Protein AF-A0A844EIZ8-F1 (afdb_monomer_lite)

Sequence (102 aa):
PMHEPVDTHISITIHAETETRALDIMDNLQANLRDPEIHYQVKQRGIIIVAILDPQDRSVIGINNSEQQYGFDLQIRLERNFESDQPTIESIESNNEKITRN

Secondary structure (DSSP, 8-state):
---PPEEEEEEEEEEESSHHHHHHHHHHHHHHHT-HHHHHHHHTTTEEEEEEPPPEE---BTB--SSEEEEEEEEEEE-------S--------TT------

Organism: NCBI:txid152331

Radius of gyration: 22.06 Å; chains: 1; bounding box: 68×19×50 Å

Foldseek 3Di:
DPDDKDKDKDKDKAKDLDPVVRVVVAVVVVVCVPDVVSQVVVVVVQKHFPDKADKDFPDDPDDPRSITMIITMTIIIGGPDDVPPPDDCPDDPDPPDDDDDD

InterPro domains:
  IPR057087 Phage neck terminator protein gp12-like [PF23961] (3-97)

pLDDT: mean 77.75, std 18.93, range [40.75, 95.75]

Structure (mmCIF, N/CA/C/O backbone):
data_AF-A0A844EIZ8-F1
#
_entry.id   AF-A0A844EIZ8-F1
#
loop_
_atom_site.group_PDB
_atom_site.id
_atom_site.type_symbol
_atom_site.label_atom_id
_atom_site.label_alt_id
_atom_site.label_comp_id
_atom_site.label_asym_id
_atom_site.label_entity_id
_atom_site.label_seq_id
_atom_site.pdbx_PDB_ins_code
_atom_site.Cartn_x
_atom_site.Cartn_y
_atom_site.Cartn_z
_atom_site.occupancy
_atom_site.B_iso_or_equiv
_atom_site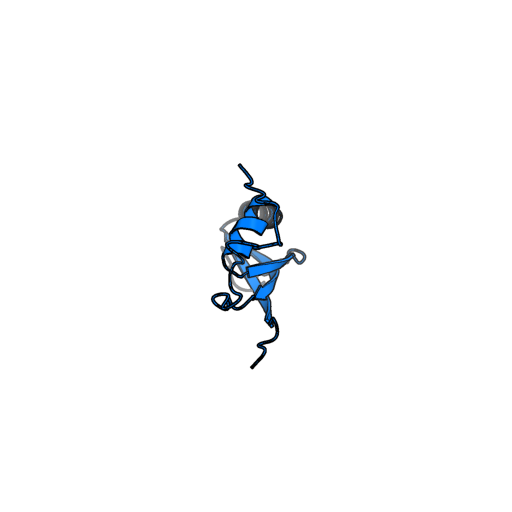.auth_seq_id
_atom_site.auth_comp_id
_atom_site.auth_asym_id
_atom_site.auth_atom_id
_atom_site.pdbx_PDB_model_num
ATOM 1 N N . PRO A 1 1 ? 8.120 -13.834 -29.401 1.00 49.41 1 PRO A N 1
ATOM 2 C CA . PRO A 1 1 ? 6.906 -13.050 -29.065 1.00 49.41 1 PRO A CA 1
ATOM 3 C C . PRO A 1 1 ? 7.262 -11.952 -28.059 1.00 49.41 1 PRO A C 1
ATOM 5 O O . PRO A 1 1 ? 7.759 -12.260 -26.982 1.00 49.41 1 PRO A O 1
ATOM 8 N N . MET A 1 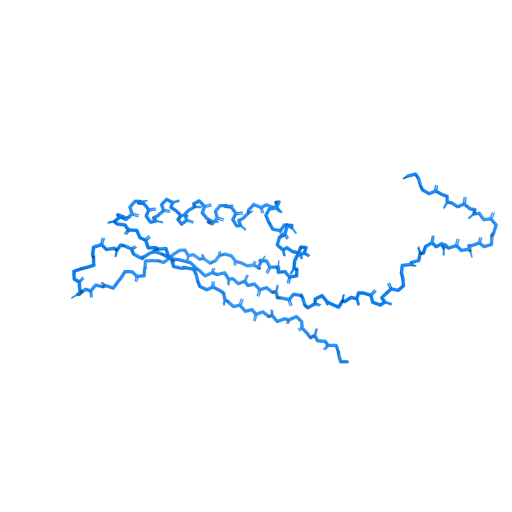2 ? 7.084 -10.687 -28.440 1.00 48.66 2 MET A N 1
ATOM 9 C CA . MET A 1 2 ? 7.288 -9.544 -27.547 1.00 48.66 2 MET A CA 1
ATOM 10 C C . MET A 1 2 ? 6.128 -9.556 -26.545 1.00 48.66 2 MET A C 1
ATOM 12 O O . MET A 1 2 ? 4.985 -9.338 -26.935 1.00 48.66 2 MET A O 1
ATOM 16 N N . HIS A 1 3 ? 6.380 -9.954 -25.297 1.00 58.94 3 HIS A N 1
ATOM 17 C CA . HIS A 1 3 ? 5.330 -9.965 -24.281 1.00 58.94 3 HIS A CA 1
ATOM 18 C C . HIS A 1 3 ? 5.190 -8.552 -23.727 1.00 58.94 3 HIS A C 1
ATOM 20 O O . HIS A 1 3 ? 6.126 -8.028 -23.129 1.00 58.94 3 HIS A O 1
ATOM 26 N N . GLU A 1 4 ? 4.038 -7.937 -23.976 1.00 65.19 4 GLU A N 1
ATOM 27 C CA . GLU A 1 4 ? 3.715 -6.614 -23.455 1.00 65.19 4 GLU A CA 1
ATOM 28 C C . GLU A 1 4 ? 3.693 -6.632 -21.917 1.00 65.19 4 GLU A C 1
ATOM 30 O O . GLU A 1 4 ? 3.289 -7.640 -21.319 1.00 65.19 4 GLU A O 1
ATOM 35 N N . PRO A 1 5 ? 4.138 -5.543 -21.265 1.00 73.94 5 PRO A N 1
ATOM 36 C CA . PRO A 1 5 ? 3.975 -5.396 -19.828 1.00 73.94 5 PRO A CA 1
ATOM 37 C C . PRO A 1 5 ? 2.493 -5.510 -19.463 1.00 73.94 5 PRO A C 1
ATOM 39 O O . PRO A 1 5 ? 1.629 -4.965 -20.149 1.00 73.94 5 PRO A O 1
ATOM 42 N N . VAL A 1 6 ? 2.205 -6.224 -18.376 1.00 85.25 6 VAL A N 1
ATOM 43 C CA . VAL A 1 6 ? 0.832 -6.412 -17.896 1.00 85.25 6 VAL A CA 1
ATOM 44 C C . VAL A 1 6 ? 0.602 -5.487 -16.713 1.00 85.25 6 VAL A C 1
ATOM 46 O O . VAL A 1 6 ? 1.281 -5.614 -15.690 1.00 85.25 6 VAL A O 1
ATOM 49 N N . ASP A 1 7 ? -0.370 -4.591 -16.855 1.00 89.19 7 ASP A N 1
ATOM 50 C CA . ASP A 1 7 ? -0.875 -3.766 -15.761 1.00 89.19 7 ASP A CA 1
ATOM 51 C C . ASP A 1 7 ? -1.973 -4.539 -15.016 1.00 89.19 7 ASP A C 1
ATOM 53 O O . ASP A 1 7 ? -2.872 -5.122 -15.625 1.00 89.19 7 ASP A O 1
ATOM 57 N N . THR A 1 8 ? -1.895 -4.575 -13.688 1.00 90.38 8 THR A N 1
ATOM 58 C CA . THR A 1 8 ? -2.877 -5.256 -12.837 1.00 90.38 8 THR A CA 1
ATOM 59 C C . THR A 1 8 ? -3.055 -4.534 -11.504 1.00 90.38 8 THR A C 1
ATOM 61 O O . THR A 1 8 ? -2.289 -3.631 -11.165 1.00 90.38 8 THR A O 1
ATOM 64 N N . HIS A 1 9 ? -4.082 -4.931 -10.754 1.00 91.81 9 HIS A N 1
ATOM 65 C CA . HIS A 1 9 ? -4.393 -4.381 -9.442 1.00 91.81 9 HIS A CA 1
ATOM 66 C C . HIS A 1 9 ? -4.223 -5.437 -8.351 1.00 91.81 9 HIS A C 1
ATOM 68 O O . HIS A 1 9 ? -4.637 -6.585 -8.514 1.00 91.81 9 HIS A O 1
ATOM 74 N N . ILE A 1 10 ? -3.625 -5.033 -7.232 1.00 92.12 10 ILE A N 1
ATOM 75 C CA . ILE A 1 10 ? -3.564 -5.819 -6.001 1.00 92.12 10 ILE A CA 1
ATOM 76 C C . ILE A 1 10 ? -4.360 -5.071 -4.941 1.00 92.12 10 ILE A C 1
ATOM 78 O O . ILE A 1 10 ? -4.023 -3.942 -4.597 1.00 92.12 10 ILE A O 1
ATOM 82 N N . SER A 1 11 ? -5.382 -5.720 -4.396 1.00 94.06 11 SER A N 1
ATOM 83 C CA . SER A 1 11 ? -6.146 -5.187 -3.272 1.00 94.06 11 SER A CA 1
ATOM 84 C C . SER A 1 11 ? -5.562 -5.678 -1.957 1.00 94.06 11 SER A C 1
ATOM 86 O O . SER A 1 11 ? -5.449 -6.884 -1.736 1.00 94.06 11 SER A O 1
ATOM 88 N N . ILE A 1 12 ? -5.218 -4.745 -1.072 1.00 93.94 12 ILE A N 1
ATOM 89 C CA . ILE A 1 12 ? -4.721 -5.044 0.271 1.00 93.94 12 ILE A CA 1
ATOM 90 C C . ILE A 1 12 ? -5.812 -4.681 1.272 1.00 93.94 12 ILE A C 1
ATOM 92 O O . ILE A 1 12 ? -6.291 -3.550 1.282 1.00 93.94 12 ILE A O 1
ATOM 96 N N . THR A 1 13 ? -6.193 -5.640 2.116 1.00 93.44 13 THR A N 1
ATOM 97 C CA . THR A 1 13 ? -7.126 -5.432 3.230 1.00 93.44 13 THR A CA 1
ATOM 98 C C . THR A 1 13 ? -6.418 -5.758 4.537 1.00 93.44 13 THR A C 1
ATOM 100 O O . THR A 1 13 ? -5.743 -6.779 4.665 1.00 93.44 13 THR A O 1
ATOM 103 N N . ILE A 1 14 ? -6.563 -4.862 5.499 1.00 92.94 14 ILE A N 1
ATOM 104 C CA . ILE A 1 14 ? -5.997 -4.905 6.837 1.00 92.94 14 ILE A CA 1
ATOM 105 C C . ILE A 1 14 ? -7.128 -5.200 7.800 1.00 92.94 14 ILE A C 1
ATOM 107 O O . ILE A 1 14 ? -8.171 -4.556 7.767 1.00 92.94 14 ILE A O 1
ATOM 111 N N . HIS A 1 15 ? -6.866 -6.166 8.665 1.00 92.12 15 HIS A N 1
ATOM 112 C CA . HIS A 1 15 ? -7.779 -6.690 9.658 1.00 92.12 15 HIS A CA 1
ATOM 113 C C . HIS A 1 15 ? -7.215 -6.365 11.044 1.00 92.12 15 HIS A C 1
ATOM 115 O O . HIS A 1 15 ? -6.070 -6.725 11.336 1.00 92.12 15 HIS A O 1
ATOM 121 N N . ALA A 1 16 ? -7.966 -5.642 11.878 1.00 90.38 16 ALA A N 1
ATOM 122 C CA . ALA A 1 16 ? -7.542 -5.325 13.243 1.00 90.38 16 ALA A CA 1
ATOM 123 C C . ALA A 1 16 ? -8.722 -5.173 14.208 1.00 90.38 16 ALA A C 1
ATOM 125 O O . ALA A 1 16 ? -9.819 -4.808 13.812 1.00 90.38 16 ALA A O 1
ATOM 126 N N . GLU A 1 17 ? -8.487 -5.381 15.503 1.00 88.94 17 GLU A N 1
ATOM 127 C CA . GLU A 1 17 ? -9.530 -5.273 16.538 1.00 88.94 17 GLU A CA 1
ATOM 128 C C . GLU A 1 17 ? -10.063 -3.842 16.724 1.00 88.94 17 GLU A C 1
ATOM 130 O O . GLU A 1 17 ? -11.192 -3.644 17.169 1.00 88.94 17 GLU A O 1
ATOM 135 N N . THR A 1 18 ? -9.257 -2.827 16.395 1.00 89.12 18 THR A N 1
ATOM 136 C CA . THR A 1 18 ? -9.623 -1.414 16.552 1.00 89.12 18 THR A CA 1
ATOM 137 C C . THR A 1 18 ? -9.355 -0.621 15.282 1.00 89.12 18 THR A C 1
ATOM 139 O O . THR A 1 18 ? -8.439 -0.926 14.516 1.00 89.12 18 THR A O 1
ATOM 142 N N . GLU A 1 19 ? -10.145 0.434 15.083 1.00 89.75 19 GLU A N 1
ATOM 143 C CA . GLU A 1 19 ? -10.073 1.290 13.895 1.00 89.75 19 GLU A CA 1
ATOM 144 C C . GLU A 1 19 ? -8.717 1.985 13.837 1.00 89.75 19 GLU A C 1
ATOM 146 O O . GLU A 1 19 ? -8.011 1.892 12.839 1.00 89.75 19 GLU A O 1
ATOM 151 N N . THR A 1 20 ? -8.299 2.585 14.954 1.00 92.50 20 THR A N 1
ATOM 152 C CA . THR A 1 20 ? -6.991 3.235 15.072 1.00 92.50 20 THR A CA 1
ATOM 153 C C . THR A 1 20 ? -5.861 2.286 14.691 1.00 92.50 20 THR A C 1
ATOM 155 O O . THR A 1 20 ? -4.967 2.670 13.947 1.00 92.50 20 THR A O 1
AT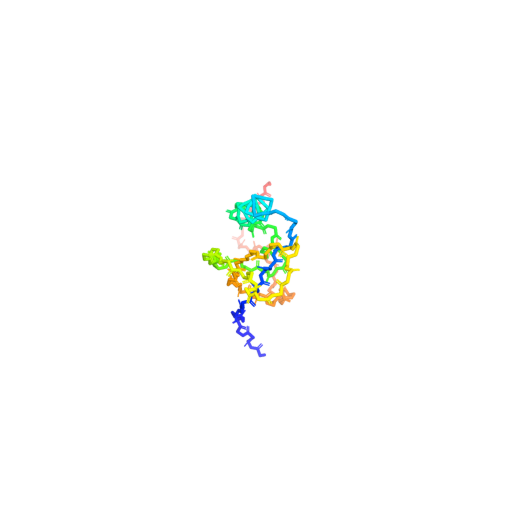OM 158 N N . ARG A 1 21 ? -5.918 1.018 15.124 1.00 93.81 21 ARG A N 1
ATOM 159 C CA . ARG A 1 21 ? -4.877 0.048 14.779 1.00 93.81 21 ARG A CA 1
ATOM 160 C C . ARG A 1 21 ? -4.881 -0.301 13.292 1.00 93.81 21 ARG A C 1
ATOM 162 O O . ARG A 1 21 ? -3.803 -0.448 12.717 1.00 93.81 21 ARG A O 1
ATOM 169 N N . ALA A 1 22 ? -6.056 -0.455 12.686 1.00 92.19 22 ALA A N 1
ATOM 170 C CA . ALA A 1 22 ? -6.173 -0.720 11.257 1.00 92.19 22 ALA A CA 1
ATOM 171 C C . ALA A 1 22 ? -5.619 0.449 10.426 1.00 92.19 22 ALA A C 1
ATOM 173 O O . ALA A 1 22 ? -4.807 0.222 9.528 1.00 92.19 22 ALA A O 1
ATOM 174 N N . LEU A 1 23 ? -5.992 1.683 10.781 1.00 93.19 23 LEU A N 1
ATOM 175 C CA . LEU A 1 23 ? -5.509 2.908 10.143 1.00 93.19 23 LEU A CA 1
ATOM 176 C C . LEU A 1 23 ? -3.992 3.066 10.297 1.00 93.19 23 LEU A C 1
ATOM 178 O O . LEU A 1 23 ? -3.302 3.262 9.303 1.00 93.19 23 LEU A O 1
ATOM 182 N N . ASP A 1 24 ? -3.448 2.860 11.500 1.00 95.69 24 ASP A N 1
ATOM 183 C CA . ASP A 1 24 ? -2.002 2.938 11.738 1.00 95.69 24 ASP A CA 1
ATOM 184 C C . ASP A 1 24 ? -1.225 1.945 10.861 1.00 95.69 24 ASP A C 1
ATOM 186 O O . ASP A 1 24 ? -0.182 2.278 10.295 1.00 95.69 24 ASP A O 1
ATOM 190 N N . ILE A 1 25 ? -1.692 0.696 10.748 1.00 95.31 25 ILE A N 1
ATOM 191 C CA . ILE A 1 25 ? -1.043 -0.314 9.895 1.00 95.31 25 ILE A CA 1
ATOM 192 C C . ILE A 1 25 ? -1.124 0.111 8.427 1.00 95.31 25 ILE A C 1
ATOM 194 O O . ILE A 1 25 ? -0.145 -0.029 7.692 1.00 95.31 25 ILE A O 1
ATOM 198 N N . MET A 1 26 ? -2.276 0.631 8.009 1.00 95.25 26 MET A N 1
ATOM 199 C CA . MET A 1 26 ? -2.530 1.059 6.640 1.00 95.25 26 MET A CA 1
ATOM 200 C C . MET A 1 26 ? -1.627 2.214 6.230 1.00 95.25 26 MET A C 1
ATOM 202 O O . MET A 1 26 ? -0.966 2.124 5.196 1.00 95.25 26 MET A O 1
ATOM 206 N N . ASP A 1 27 ? -1.547 3.249 7.059 1.00 94.56 27 ASP A N 1
ATOM 207 C CA . ASP A 1 27 ? -0.733 4.432 6.801 1.00 94.56 27 ASP A CA 1
ATOM 208 C C . ASP A 1 27 ? 0.752 4.072 6.756 1.00 94.56 27 ASP A C 1
ATOM 210 O O . ASP A 1 27 ? 1.463 4.458 5.826 1.00 94.56 27 ASP A O 1
ATOM 214 N N . ASN A 1 28 ? 1.216 3.244 7.697 1.00 95.75 28 ASN A N 1
ATOM 215 C CA . ASN A 1 28 ? 2.596 2.765 7.699 1.00 95.75 28 ASN A CA 1
ATOM 216 C C . ASN A 1 28 ? 2.913 1.910 6.465 1.00 95.75 28 ASN A C 1
ATOM 218 O O . ASN A 1 28 ? 3.998 2.024 5.892 1.00 95.75 28 ASN A O 1
ATOM 222 N N . LEU A 1 29 ? 1.991 1.047 6.033 1.00 94.81 29 LEU A N 1
ATOM 223 C CA . LEU A 1 29 ? 2.201 0.229 4.843 1.00 94.81 29 LEU A CA 1
ATOM 224 C C . LEU A 1 29 ? 2.230 1.090 3.577 1.00 94.81 29 LEU A C 1
ATOM 226 O O . LEU A 1 29 ? 3.120 0.908 2.751 1.00 94.81 29 LEU A O 1
ATOM 230 N N . GLN A 1 30 ? 1.318 2.053 3.439 1.00 94.44 30 GLN A N 1
ATOM 231 C CA . GLN A 1 30 ? 1.337 2.990 2.316 1.00 94.44 30 GLN A CA 1
ATOM 232 C C . GLN A 1 30 ? 2.607 3.843 2.303 1.00 94.44 30 GLN A C 1
ATOM 234 O O . GLN A 1 30 ? 3.181 4.041 1.237 1.00 94.44 30 GLN A O 1
ATOM 239 N N . ALA A 1 31 ? 3.080 4.309 3.461 1.00 94.38 31 ALA A N 1
ATOM 240 C CA . ALA A 1 31 ? 4.330 5.055 3.563 1.00 94.38 31 ALA A CA 1
ATOM 241 C C . ALA A 1 31 ? 5.531 4.213 3.107 1.00 94.38 31 ALA A C 1
ATOM 243 O O . ALA A 1 31 ? 6.303 4.664 2.265 1.00 94.38 31 ALA A O 1
ATOM 244 N N . ASN A 1 32 ? 5.638 2.965 3.579 1.00 93.88 32 ASN A N 1
ATOM 245 C CA . ASN A 1 32 ? 6.689 2.039 3.143 1.00 93.88 32 ASN A CA 1
ATOM 246 C C . ASN A 1 32 ? 6.605 1.745 1.643 1.00 93.88 32 ASN A C 1
ATOM 248 O O . ASN A 1 32 ? 7.620 1.695 0.959 1.00 93.88 32 ASN A O 1
ATOM 252 N N . LEU A 1 33 ? 5.396 1.567 1.113 1.00 92.50 33 LEU A N 1
ATOM 253 C CA . LEU A 1 33 ? 5.199 1.316 -0.309 1.00 92.50 33 LEU A CA 1
ATOM 254 C C . LEU A 1 33 ? 5.469 2.545 -1.170 1.00 92.50 33 LEU A C 1
ATOM 256 O O . LEU A 1 33 ? 5.666 2.351 -2.355 1.00 92.50 33 LEU A O 1
ATOM 260 N N . ARG A 1 34 ? 5.490 3.763 -0.610 1.00 92.19 34 ARG A N 1
ATOM 261 C CA . ARG A 1 34 ? 5.909 5.006 -1.286 1.00 92.19 34 ARG A CA 1
ATOM 262 C C . ARG A 1 34 ? 7.408 5.277 -1.153 1.00 92.19 34 ARG A C 1
ATOM 264 O O . ARG A 1 34 ? 7.901 6.222 -1.769 1.00 92.19 34 ARG A O 1
ATOM 271 N N . ASP A 1 35 ? 8.123 4.493 -0.348 1.00 94.94 35 ASP A N 1
ATOM 272 C CA . ASP A 1 35 ? 9.551 4.677 -0.131 1.00 94.94 35 ASP A CA 1
ATOM 273 C C . ASP A 1 35 ? 10.335 4.338 -1.421 1.00 94.94 35 ASP A C 1
ATOM 275 O O . ASP A 1 35 ? 10.160 3.247 -1.981 1.00 94.94 35 ASP A O 1
ATOM 279 N N . PRO A 1 36 ? 11.203 5.243 -1.917 1.00 92.12 36 PRO A N 1
ATOM 280 C CA . PRO A 1 36 ? 11.984 5.014 -3.132 1.00 92.12 36 PRO A CA 1
ATOM 281 C C . PRO A 1 36 ? 12.877 3.767 -3.093 1.00 92.12 36 PRO A C 1
ATOM 283 O O . PRO A 1 36 ? 13.051 3.112 -4.122 1.00 92.12 36 PRO A O 1
ATOM 286 N N . GLU A 1 37 ? 13.434 3.427 -1.931 1.00 94.06 37 GLU A N 1
ATOM 287 C CA . GLU A 1 37 ? 14.283 2.248 -1.755 1.00 94.06 37 GLU A CA 1
ATOM 288 C C . GLU A 1 37 ? 13.447 0.969 -1.864 1.00 94.06 37 GLU A C 1
ATOM 290 O O . GLU A 1 37 ? 13.819 0.032 -2.572 1.00 94.06 37 GLU A O 1
ATOM 295 N N . ILE A 1 38 ? 12.259 0.953 -1.253 1.00 91.38 38 ILE A N 1
ATOM 296 C CA . ILE A 1 38 ? 11.318 -0.166 -1.393 1.00 91.38 38 ILE A CA 1
ATOM 297 C C . ILE A 1 38 ? 10.870 -0.309 -2.848 1.00 91.38 38 ILE A C 1
ATOM 299 O O . ILE A 1 38 ? 10.909 -1.420 -3.380 1.00 91.38 38 ILE A O 1
ATOM 303 N N . HIS A 1 39 ? 10.524 0.798 -3.518 1.00 90.31 39 HIS A N 1
ATOM 304 C CA . HIS A 1 39 ? 10.208 0.831 -4.952 1.00 90.31 39 HIS A CA 1
ATOM 305 C C . HIS A 1 39 ? 11.323 0.210 -5.803 1.00 90.31 39 HIS A C 1
ATOM 307 O O . HIS A 1 39 ? 11.053 -0.562 -6.728 1.00 90.31 39 HIS A O 1
ATOM 313 N N . TYR A 1 40 ? 12.580 0.533 -5.498 1.00 88.06 40 TYR A N 1
ATOM 314 C CA . TYR A 1 40 ? 13.729 -0.020 -6.201 1.00 88.06 40 TYR A CA 1
ATOM 315 C C . TYR A 1 40 ? 13.857 -1.533 -5.978 1.00 88.06 40 TYR A C 1
ATOM 317 O O . TYR A 1 40 ? 13.982 -2.287 -6.946 1.00 88.06 40 TYR A O 1
ATOM 325 N N . GLN A 1 41 ? 13.735 -2.000 -4.733 1.00 90.81 41 GLN A N 1
ATOM 326 C CA . GLN A 1 41 ? 13.829 -3.424 -4.395 1.00 90.81 41 GLN A CA 1
ATOM 327 C C . GLN A 1 41 ? 12.726 -4.271 -5.045 1.00 90.81 41 GLN A C 1
ATOM 329 O O . GLN A 1 41 ? 12.998 -5.376 -5.521 1.00 90.81 41 GLN A O 1
ATOM 334 N N . VAL A 1 42 ? 11.483 -3.779 -5.102 1.00 89.00 42 VAL A N 1
ATOM 335 C CA . VAL A 1 42 ? 10.396 -4.503 -5.789 1.00 89.00 42 VAL A CA 1
ATOM 336 C C . VAL A 1 42 ? 10.570 -4.484 -7.305 1.00 89.00 42 VAL A C 1
ATOM 338 O O . VAL A 1 42 ? 10.338 -5.508 -7.955 1.00 89.00 42 VAL A O 1
ATOM 341 N N . LYS A 1 43 ? 11.088 -3.384 -7.867 1.00 88.12 43 LYS A N 1
ATOM 342 C CA . LYS A 1 43 ? 11.406 -3.295 -9.296 1.00 88.12 43 LYS A CA 1
ATOM 343 C C . LYS A 1 43 ? 12.473 -4.303 -9.705 1.00 88.12 43 LYS A C 1
ATOM 345 O O . LYS A 1 43 ? 12.322 -4.948 -10.736 1.00 88.12 43 LYS A O 1
ATOM 350 N N . GLN A 1 44 ? 13.506 -4.511 -8.888 1.00 87.06 44 GLN A N 1
ATOM 351 C CA . GLN A 1 44 ? 14.517 -5.550 -9.138 1.00 87.06 44 GLN A CA 1
ATOM 352 C C . GLN A 1 44 ? 13.924 -6.967 -9.216 1.00 87.06 44 GLN A C 1
ATOM 354 O O . GLN A 1 44 ? 14.532 -7.865 -9.794 1.00 87.06 44 GLN A O 1
ATOM 359 N N . ARG A 1 45 ? 12.727 -7.175 -8.657 1.00 86.88 45 ARG A N 1
ATOM 360 C CA . ARG A 1 45 ? 11.974 -8.434 -8.728 1.00 86.88 45 ARG A CA 1
ATOM 361 C C . ARG A 1 45 ? 10.943 -8.459 -9.865 1.00 86.88 45 ARG A C 1
ATOM 363 O O . ARG A 1 45 ? 10.127 -9.374 -9.908 1.00 86.88 45 ARG A O 1
ATOM 370 N N . GLY A 1 46 ? 10.966 -7.476 -10.767 1.00 86.25 46 GLY A N 1
ATOM 371 C CA . GLY A 1 46 ? 10.057 -7.369 -11.912 1.00 86.25 46 GLY A CA 1
ATOM 372 C C . GLY A 1 46 ? 8.688 -6.765 -11.584 1.00 86.25 46 GLY A C 1
ATOM 373 O O . GLY A 1 46 ? 7.757 -6.896 -12.376 1.00 86.25 46 GLY A O 1
ATOM 374 N N . ILE A 1 47 ? 8.527 -6.117 -10.423 1.00 88.69 47 ILE A N 1
ATOM 375 C CA . ILE A 1 47 ? 7.264 -5.488 -10.013 1.00 88.69 47 ILE A CA 1
ATOM 376 C C . ILE A 1 47 ? 7.458 -3.978 -9.942 1.00 88.69 47 ILE A C 1
ATOM 378 O O . ILE A 1 47 ? 8.185 -3.473 -9.092 1.00 88.69 47 ILE A O 1
ATOM 382 N N . ILE A 1 48 ? 6.763 -3.241 -10.799 1.00 90.38 48 ILE A N 1
ATOM 383 C CA . ILE A 1 48 ? 6.720 -1.782 -10.738 1.00 90.38 48 ILE A CA 1
ATOM 384 C C . ILE A 1 48 ? 5.430 -1.361 -10.044 1.00 90.38 48 ILE A C 1
ATOM 386 O O . ILE A 1 48 ? 4.340 -1.654 -10.531 1.00 90.38 48 ILE A O 1
ATOM 390 N N . ILE A 1 49 ? 5.547 -0.630 -8.937 1.00 91.56 49 ILE A N 1
ATOM 391 C CA . ILE A 1 49 ? 4.413 0.062 -8.318 1.00 91.56 49 ILE A CA 1
ATOM 392 C C . ILE A 1 49 ? 4.119 1.310 -9.155 1.00 91.56 49 ILE A C 1
ATOM 394 O O . ILE A 1 49 ? 4.940 2.224 -9.227 1.00 91.56 49 ILE A O 1
ATOM 398 N N . VAL A 1 50 ? 2.964 1.322 -9.819 1.00 92.69 50 VAL A N 1
ATOM 399 C CA . VAL A 1 50 ? 2.513 2.428 -10.677 1.00 92.69 50 VAL A CA 1
ATOM 400 C C . VAL A 1 50 ? 1.771 3.464 -9.845 1.00 92.69 50 VAL A C 1
ATOM 402 O O . VAL A 1 50 ? 2.046 4.657 -9.949 1.00 92.69 50 VAL A O 1
ATOM 405 N N . ALA A 1 51 ? 0.845 3.003 -9.006 1.00 92.31 51 ALA A N 1
ATOM 406 C CA . ALA A 1 51 ? 0.062 3.865 -8.138 1.00 92.31 51 ALA A CA 1
ATOM 407 C C . ALA A 1 51 ? -0.334 3.140 -6.853 1.00 92.31 51 ALA A C 1
ATOM 409 O O . ALA A 1 51 ? -0.561 1.930 -6.837 1.00 92.31 51 ALA A O 1
ATOM 410 N N . ILE A 1 52 ? -0.451 3.923 -5.788 1.00 92.69 52 ILE A N 1
ATOM 411 C CA . ILE A 1 52 ? -1.054 3.526 -4.519 1.00 92.69 52 ILE A CA 1
ATOM 412 C C . ILE A 1 52 ? -2.328 4.353 -4.415 1.00 92.69 52 ILE A C 1
ATOM 414 O O . ILE A 1 52 ? -2.242 5.582 -4.321 1.00 92.69 52 ILE A O 1
ATOM 418 N N . LEU A 1 53 ? -3.470 3.681 -4.542 1.00 92.81 53 LEU A N 1
ATOM 419 C CA . LEU A 1 53 ? -4.790 4.300 -4.563 1.00 92.81 53 LEU A CA 1
ATOM 420 C C . LEU A 1 53 ? -5.247 4.653 -3.150 1.00 92.81 53 LEU A C 1
ATOM 422 O O . LEU A 1 53 ? -4.692 4.171 -2.161 1.00 92.81 53 LEU A O 1
ATOM 426 N N . ASP A 1 54 ? -6.253 5.518 -3.079 1.00 89.69 54 ASP A N 1
ATOM 427 C CA . ASP A 1 54 ? -6.722 6.054 -1.812 1.00 89.69 54 ASP A CA 1
ATOM 428 C C . ASP A 1 54 ? -7.261 4.948 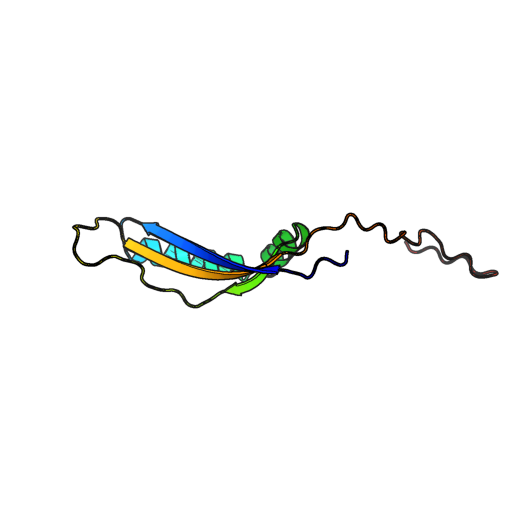-0.892 1.00 89.69 54 ASP A C 1
ATOM 430 O O . ASP A 1 54 ? -7.911 4.002 -1.357 1.00 89.69 54 ASP A O 1
ATOM 434 N N . PRO A 1 55 ? -7.006 5.060 0.421 1.00 89.94 55 PRO A N 1
ATOM 435 C CA . PRO A 1 55 ? -7.553 4.134 1.389 1.00 89.94 55 PRO A CA 1
ATOM 436 C C . PRO A 1 55 ? -9.081 4.170 1.442 1.00 89.94 55 PRO A C 1
ATOM 438 O O . PRO A 1 55 ? -9.722 5.202 1.246 1.00 89.94 55 PRO A O 1
ATOM 441 N N . GLN A 1 56 ? -9.660 3.014 1.742 1.00 88.12 56 GLN A N 1
ATOM 442 C CA . GLN A 1 56 ? -11.091 2.778 1.827 1.00 88.12 56 GLN A CA 1
ATOM 443 C C . GLN A 1 56 ? -11.417 1.998 3.097 1.00 88.12 56 GLN A C 1
ATOM 445 O O . GLN A 1 56 ? -10.733 1.030 3.444 1.00 88.12 56 GLN A O 1
ATOM 450 N N . ASP A 1 57 ? -12.500 2.399 3.757 1.00 86.19 57 ASP A N 1
ATOM 451 C CA . ASP A 1 57 ? -13.166 1.553 4.739 1.00 86.19 57 ASP A CA 1
ATOM 452 C C . ASP A 1 57 ? -13.821 0.376 4.002 1.00 86.19 57 ASP A C 1
ATOM 454 O O . ASP A 1 57 ? -14.562 0.552 3.031 1.00 86.19 57 ASP A O 1
ATOM 458 N N . ARG A 1 58 ? -13.487 -0.836 4.436 1.00 83.31 58 ARG A N 1
ATOM 459 C CA . ARG A 1 58 ? -13.974 -2.109 3.889 1.00 83.31 58 ARG A CA 1
ATOM 460 C C . ARG A 1 58 ? -14.791 -2.883 4.920 1.00 83.31 58 ARG A C 1
ATOM 462 O O . ARG A 1 58 ? -15.132 -4.044 4.695 1.00 83.31 58 ARG A O 1
ATOM 469 N N . SER A 1 59 ? -15.115 -2.252 6.042 1.00 78.50 59 SER A N 1
ATOM 470 C CA . SER A 1 59 ? -15.876 -2.853 7.123 1.00 78.50 59 SER A CA 1
ATOM 471 C C . SER A 1 59 ? -17.308 -3.133 6.670 1.00 78.50 59 SER A C 1
ATOM 473 O O . SER A 1 59 ? -18.011 -2.275 6.137 1.00 78.50 59 SER A O 1
ATOM 475 N N . VAL A 1 60 ? -17.771 -4.364 6.890 1.00 71.75 60 VAL A N 1
ATOM 476 C CA . VAL A 1 60 ? -19.149 -4.753 6.565 1.00 71.75 60 VAL A CA 1
ATOM 477 C C . VAL A 1 60 ? -20.063 -4.385 7.733 1.00 71.75 60 VAL A C 1
ATOM 479 O O . VAL A 1 60 ? -19.947 -4.942 8.823 1.00 71.75 60 VAL A O 1
ATOM 482 N N . ILE A 1 61 ? -21.001 -3.465 7.510 1.00 59.88 61 ILE A N 1
ATOM 483 C CA . ILE A 1 61 ? -22.009 -3.082 8.508 1.00 59.88 61 ILE A CA 1
ATOM 484 C C . ILE A 1 61 ? -23.104 -4.159 8.544 1.00 59.88 61 ILE A C 1
ATOM 486 O O . ILE A 1 61 ? -23.775 -4.388 7.540 1.00 59.88 61 ILE A O 1
ATOM 490 N N . GLY A 1 62 ? -23.324 -4.802 9.696 1.00 54.16 62 GLY A N 1
ATOM 491 C CA . GLY A 1 62 ? -24.516 -5.642 9.923 1.00 54.16 62 GLY A CA 1
ATOM 492 C C . GLY A 1 62 ? -24.281 -6.995 10.593 1.00 54.16 62 GLY A C 1
ATOM 493 O O . GLY A 1 62 ? -25.238 -7.658 10.982 1.00 54.16 62 GLY A O 1
ATOM 494 N N . ILE A 1 63 ? -23.028 -7.392 10.780 1.00 56.47 63 ILE A N 1
ATOM 495 C CA . ILE A 1 63 ? -22.639 -8.533 11.613 1.00 56.47 63 ILE A CA 1
ATOM 496 C C . ILE A 1 63 ? -21.817 -7.930 12.753 1.00 56.47 63 ILE A C 1
ATOM 498 O O . ILE A 1 63 ? -21.162 -6.914 12.531 1.00 56.47 63 ILE A O 1
ATOM 502 N N . ASN A 1 64 ? -21.895 -8.468 13.974 1.00 53.12 64 ASN A N 1
ATOM 503 C CA . ASN A 1 64 ? -21.041 -8.054 15.095 1.00 53.12 64 ASN A CA 1
ATOM 504 C C . ASN A 1 64 ? -19.564 -8.262 14.716 1.00 53.12 64 ASN A C 1
ATOM 506 O O . ASN A 1 64 ? -18.963 -9.277 15.058 1.00 53.12 64 ASN A O 1
ATOM 510 N N . ASN A 1 65 ? -19.000 -7.325 13.963 1.00 56.84 65 ASN A N 1
ATOM 511 C CA . ASN A 1 65 ? -17.638 -7.376 13.486 1.00 56.84 65 ASN A CA 1
ATOM 512 C C . ASN A 1 65 ? -16.783 -6.807 14.608 1.00 56.84 65 ASN A C 1
ATOM 514 O O . ASN A 1 65 ? -16.651 -5.598 14.772 1.00 56.84 65 ASN A O 1
ATOM 518 N N . SER A 1 66 ? -16.218 -7.712 15.405 1.00 65.69 66 SER A N 1
ATOM 519 C CA . SER A 1 66 ? -15.151 -7.404 16.360 1.00 65.69 66 SER A CA 1
ATOM 520 C C . SER A 1 66 ? -13.858 -6.952 15.673 1.00 65.69 66 SER A C 1
ATOM 522 O O . SER A 1 66 ? -12.875 -6.677 16.348 1.00 65.69 66 SER A O 1
ATOM 524 N N . GLU A 1 67 ? -13.839 -6.927 14.341 1.00 76.06 67 GLU A N 1
ATOM 525 C CA . GLU A 1 67 ? -12.676 -6.643 13.522 1.00 76.06 67 GLU A CA 1
ATOM 526 C C . GLU A 1 67 ? -13.011 -5.551 12.503 1.00 76.06 67 GLU A C 1
ATOM 528 O O . GLU A 1 67 ? -13.976 -5.647 11.743 1.00 76.06 67 GLU A O 1
ATOM 533 N N . GLN A 1 68 ? -12.198 -4.505 12.525 1.00 86.31 68 GLN A N 1
ATOM 534 C CA . GLN A 1 68 ? -12.199 -3.385 11.603 1.00 86.31 68 GLN A CA 1
ATOM 535 C C . GLN A 1 68 ? -11.419 -3.760 10.347 1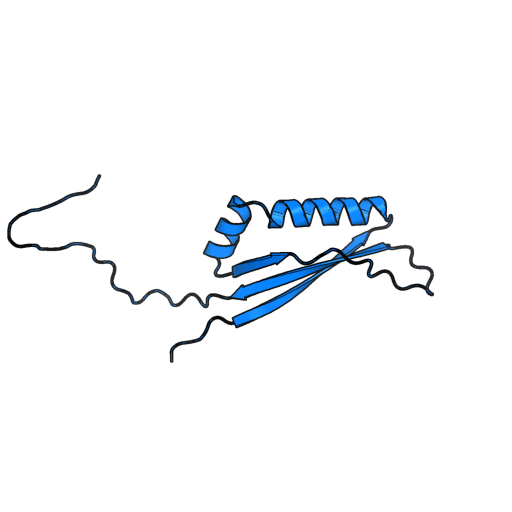.00 86.31 68 GLN A C 1
ATOM 537 O O . GLN A 1 68 ? -10.333 -4.345 10.438 1.00 86.31 68 GLN A O 1
ATOM 542 N N . GLN A 1 69 ? -11.970 -3.414 9.184 1.00 90.19 69 GLN A N 1
ATOM 543 C CA . GLN A 1 69 ? -11.378 -3.739 7.892 1.00 90.19 69 GLN A CA 1
ATOM 544 C C . GLN A 1 69 ? -11.126 -2.462 7.102 1.00 90.19 69 GLN A C 1
ATOM 546 O O . GLN A 1 69 ? -12.057 -1.810 6.646 1.00 90.19 69 GLN A O 1
ATOM 551 N N . TYR A 1 70 ? -9.857 -2.130 6.902 1.00 92.06 70 TYR A N 1
ATOM 552 C CA . TYR A 1 70 ? -9.434 -0.995 6.079 1.00 92.06 70 TYR A CA 1
ATOM 553 C C . TYR A 1 70 ? -8.524 -1.494 4.974 1.00 92.06 70 TYR A C 1
ATOM 555 O O . TYR A 1 70 ? -7.863 -2.517 5.121 1.00 92.06 70 TYR A O 1
ATOM 563 N N . GLY A 1 71 ? -8.472 -0.812 3.842 1.00 93.00 71 GLY A N 1
ATOM 564 C CA . GLY A 1 71 ? -7.631 -1.274 2.752 1.00 93.00 71 GLY A CA 1
ATOM 565 C C . GLY A 1 71 ? -7.382 -0.224 1.701 1.00 93.00 71 GLY A C 1
ATOM 566 O O . GLY A 1 71 ? -7.953 0.855 1.726 1.00 93.00 71 GLY A O 1
ATOM 567 N N . PHE A 1 72 ? -6.522 -0.562 0.759 1.00 94.88 72 PHE A N 1
ATOM 568 C CA . PHE A 1 72 ? -6.231 0.256 -0.407 1.00 94.88 72 PHE A CA 1
ATOM 569 C C . PHE A 1 72 ? -5.850 -0.663 -1.560 1.00 94.88 72 PHE A C 1
ATOM 571 O O . PHE A 1 72 ? -5.573 -1.855 -1.378 1.00 94.88 72 PHE A O 1
ATOM 578 N N . ASP A 1 73 ? -5.850 -0.097 -2.755 1.00 94.44 73 ASP A N 1
ATOM 579 C CA . ASP A 1 73 ? -5.503 -0.817 -3.965 1.00 94.44 73 ASP A CA 1
ATOM 580 C C . ASP A 1 73 ? -4.169 -0.315 -4.512 1.00 94.44 73 ASP A C 1
ATOM 582 O O . ASP A 1 73 ? -3.842 0.871 -4.471 1.00 94.44 73 ASP A O 1
ATOM 586 N N . LEU A 1 74 ? -3.382 -1.248 -5.029 1.00 93.88 74 LEU A N 1
ATOM 587 C CA . LEU A 1 74 ? -2.133 -0.991 -5.720 1.00 93.88 74 LEU A CA 1
ATOM 588 C C . LEU A 1 74 ? -2.338 -1.234 -7.200 1.00 93.88 74 LEU A C 1
ATOM 590 O O . LEU A 1 74 ? -2.742 -2.327 -7.590 1.00 93.88 74 LEU A O 1
ATOM 594 N N . GLN A 1 75 ? -1.981 -0.259 -8.023 1.00 94.00 75 GLN A N 1
ATOM 595 C CA . GLN A 1 75 ? -1.759 -0.502 -9.437 1.00 94.00 75 GLN A CA 1
ATOM 596 C C . GLN A 1 75 ? -0.299 -0.899 -9.623 1.00 94.00 75 GLN A C 1
ATOM 598 O O . GLN A 1 75 ? 0.611 -0.147 -9.260 1.00 94.00 75 GLN A O 1
ATOM 603 N N . ILE A 1 76 ? -0.072 -2.072 -10.203 1.00 93.25 76 ILE A N 1
ATOM 604 C CA . ILE A 1 76 ? 1.265 -2.574 -10.497 1.00 93.25 76 ILE A CA 1
ATOM 605 C C . ILE A 1 76 ? 1.414 -2.908 -11.976 1.00 93.25 76 ILE A C 1
ATOM 607 O O . ILE A 1 76 ? 0.449 -3.237 -12.665 1.00 93.25 76 ILE A O 1
ATOM 611 N N . ARG A 1 77 ? 2.658 -2.877 -12.437 1.00 91.38 77 ARG A N 1
ATOM 612 C CA . ARG A 1 77 ? 3.082 -3.399 -13.728 1.00 91.38 77 ARG A CA 1
ATOM 613 C C . ARG A 1 77 ? 4.069 -4.529 -13.504 1.00 91.38 77 ARG A C 1
ATOM 615 O O . ARG A 1 77 ? 5.039 -4.370 -12.765 1.00 91.38 77 ARG A O 1
ATOM 622 N N . LEU A 1 78 ? 3.819 -5.659 -14.151 1.00 86.88 78 LEU A N 1
ATOM 623 C CA . LEU A 1 78 ? 4.711 -6.810 -14.116 1.00 86.88 78 LEU A CA 1
ATOM 624 C C . LEU A 1 78 ? 5.637 -6.768 -15.332 1.00 86.88 78 LEU A C 1
ATOM 626 O O . LEU A 1 78 ? 5.195 -6.960 -16.469 1.00 86.88 78 LEU A O 1
ATOM 630 N N . GLU A 1 79 ? 6.923 -6.540 -15.087 1.00 77.94 79 GLU A N 1
ATOM 631 C CA . GLU A 1 79 ? 7.972 -6.788 -16.069 1.00 77.94 79 GLU A CA 1
ATOM 632 C C . GLU A 1 79 ? 8.289 -8.281 -16.006 1.00 77.94 79 GLU A C 1
ATOM 634 O O . GLU A 1 79 ? 8.826 -8.787 -15.020 1.00 77.94 79 GLU A O 1
ATOM 639 N N . ARG A 1 80 ? 7.912 -9.036 -17.045 1.00 62.62 80 ARG A N 1
ATOM 640 C CA . ARG A 1 80 ? 8.427 -10.399 -17.178 1.00 62.62 80 ARG A CA 1
ATOM 641 C C . ARG A 1 80 ? 9.922 -10.256 -17.412 1.00 62.62 80 ARG A C 1
ATOM 643 O O . ARG A 1 80 ? 10.311 -9.765 -18.468 1.00 62.62 80 ARG A O 1
ATOM 650 N N . ASN A 1 81 ? 10.725 -10.654 -16.426 1.00 54.56 81 ASN A N 1
ATOM 651 C CA . ASN A 1 81 ? 12.165 -10.796 -16.586 1.00 54.56 81 ASN A CA 1
ATOM 652 C C . ASN A 1 81 ? 12.396 -11.773 -17.741 1.00 54.56 81 ASN A C 1
ATOM 654 O O . ASN A 1 81 ? 12.350 -12.988 -17.566 1.00 54.56 81 ASN A O 1
ATOM 658 N N . PHE A 1 82 ? 12.592 -11.241 -18.942 1.00 48.91 82 PHE A N 1
ATOM 659 C CA . PHE A 1 82 ? 13.396 -11.940 -19.917 1.00 48.91 82 PHE A CA 1
ATOM 660 C C . PHE A 1 82 ? 14.778 -11.967 -19.283 1.00 48.91 82 PHE A C 1
ATOM 662 O O . PHE A 1 82 ? 15.321 -10.908 -18.958 1.00 48.91 82 PHE A O 1
ATOM 669 N N . GLU A 1 83 ? 15.327 -13.159 -19.045 1.00 47.41 83 GLU A N 1
ATOM 670 C CA . GLU A 1 83 ? 16.779 -13.260 -19.024 1.00 47.41 83 GLU A CA 1
ATOM 671 C C . GLU A 1 83 ? 17.243 -12.519 -20.273 1.00 47.41 83 GLU A C 1
ATOM 673 O O . GLU A 1 83 ? 16.797 -12.795 -21.389 1.00 47.41 83 GLU A O 1
ATOM 678 N N . SER A 1 84 ? 17.952 -11.423 -20.047 1.00 43.12 84 SER A N 1
ATOM 679 C CA . SER A 1 84 ? 18.372 -10.549 -21.115 1.00 43.12 84 SER A CA 1
ATOM 680 C C . SER A 1 84 ? 19.368 -11.335 -21.959 1.00 43.12 84 SER A C 1
ATOM 682 O O . SER A 1 84 ? 20.553 -11.340 -21.653 1.00 43.12 84 SER A O 1
ATOM 684 N N . ASP A 1 85 ? 18.903 -11.924 -23.062 1.00 46.88 85 ASP A N 1
ATOM 685 C CA . ASP A 1 85 ? 19.753 -12.374 -24.174 1.00 46.88 85 ASP A CA 1
ATOM 686 C C . ASP A 1 85 ? 20.472 -11.189 -24.843 1.00 46.88 85 ASP A C 1
ATOM 688 O O . ASP A 1 85 ? 21.178 -11.359 -25.836 1.00 46.88 85 ASP A O 1
ATOM 692 N N . GLN A 1 86 ? 20.265 -9.960 -24.352 1.00 47.69 86 GLN A N 1
ATOM 693 C CA . GLN A 1 86 ? 20.997 -8.791 -24.792 1.00 47.69 86 GLN A CA 1
ATOM 694 C C . GLN A 1 86 ? 22.466 -9.015 -24.413 1.00 47.69 86 GLN A C 1
ATOM 696 O O . GLN A 1 86 ? 22.786 -9.025 -23.221 1.00 47.69 86 GLN A O 1
ATOM 701 N N . PRO A 1 87 ? 23.358 -9.240 -25.395 1.00 46.53 87 PRO A N 1
ATOM 702 C CA . PRO A 1 87 ? 24.752 -9.492 -25.097 1.00 46.53 87 PRO A CA 1
ATOM 703 C C . PRO A 1 87 ? 25.299 -8.266 -24.375 1.00 46.53 87 PRO A C 1
ATOM 705 O O . PRO A 1 87 ? 25.251 -7.145 -24.891 1.00 46.53 87 PRO A O 1
ATOM 708 N N . THR A 1 88 ? 25.806 -8.472 -23.166 1.00 52.41 88 THR A N 1
ATOM 709 C CA . THR A 1 88 ? 26.635 -7.484 -22.493 1.00 52.41 88 THR A CA 1
ATOM 710 C C . THR A 1 88 ? 27.811 -7.197 -23.423 1.00 52.41 88 THR A C 1
ATOM 712 O O . THR A 1 88 ? 28.562 -8.105 -23.777 1.00 52.41 88 THR A O 1
ATOM 715 N N . ILE A 1 89 ? 27.967 -5.950 -23.874 1.00 57.03 89 ILE A N 1
ATOM 716 C CA . ILE A 1 89 ? 29.186 -5.544 -24.577 1.00 57.03 89 ILE A CA 1
ATOM 717 C C . ILE A 1 89 ? 30.287 -5.488 -23.515 1.00 57.03 89 ILE A C 1
ATOM 719 O O . ILE A 1 89 ? 30.464 -4.474 -22.845 1.00 57.03 89 ILE A O 1
ATOM 723 N N . GLU A 1 90 ? 30.986 -6.604 -23.322 1.00 55.66 90 GLU A N 1
ATOM 724 C CA . GLU A 1 90 ? 32.108 -6.701 -22.379 1.00 55.66 90 GLU A CA 1
ATOM 725 C C . GLU A 1 90 ? 33.343 -5.937 -22.882 1.00 55.66 90 GLU A C 1
ATOM 727 O O . GLU A 1 90 ? 34.195 -5.529 -22.092 1.00 55.66 90 GLU A O 1
ATOM 732 N N . SER A 1 91 ? 33.426 -5.671 -24.188 1.00 51.44 91 SER A N 1
ATOM 733 C CA . SER A 1 91 ? 34.460 -4.824 -24.772 1.00 51.44 91 SER A CA 1
ATOM 734 C C . SER A 1 91 ? 34.017 -4.214 -26.104 1.00 51.44 91 SER A C 1
ATOM 736 O O . SER A 1 91 ? 33.341 -4.838 -26.919 1.00 51.44 91 SER A O 1
ATOM 738 N N . ILE A 1 92 ? 34.414 -2.960 -26.326 1.00 49.34 92 ILE A N 1
ATOM 739 C CA . ILE A 1 92 ? 34.384 -2.312 -27.638 1.00 49.34 92 ILE A CA 1
ATOM 740 C C . ILE A 1 92 ? 35.827 -2.335 -28.140 1.00 49.34 92 ILE A C 1
ATOM 742 O O . ILE A 1 92 ? 36.659 -1.575 -27.645 1.00 49.34 92 ILE A O 1
ATOM 746 N N . GLU A 1 93 ? 36.148 -3.190 -29.111 1.00 50.91 93 GLU A N 1
ATOM 747 C CA . GLU A 1 93 ? 37.377 -3.018 -29.890 1.00 50.91 93 GLU A CA 1
ATOM 748 C C . GLU A 1 93 ? 37.138 -1.911 -30.919 1.00 50.91 93 GLU A C 1
ATOM 750 O O . GLU A 1 93 ? 36.711 -2.140 -32.048 1.00 50.91 93 GLU A O 1
ATOM 755 N N . SER A 1 94 ? 37.369 -0.670 -30.494 1.00 44.00 94 SER A N 1
ATOM 756 C CA . SER A 1 94 ? 37.562 0.436 -31.423 1.00 44.00 94 SER A CA 1
ATOM 757 C C . SER A 1 94 ? 39.020 0.415 -31.860 1.00 44.00 94 SER A C 1
ATOM 759 O O . SER A 1 94 ? 39.909 0.281 -31.016 1.00 44.00 94 SER A O 1
ATOM 761 N N . ASN A 1 95 ? 39.272 0.540 -33.162 1.00 51.06 95 ASN A N 1
ATOM 762 C CA . ASN A 1 95 ? 40.619 0.625 -33.714 1.00 51.06 95 ASN A CA 1
ATOM 763 C C . ASN A 1 95 ? 41.455 1.664 -32.933 1.00 51.06 95 ASN A C 1
ATOM 765 O O . ASN A 1 95 ? 41.297 2.867 -33.119 1.00 51.06 95 ASN A O 1
ATOM 769 N N . ASN A 1 96 ? 42.364 1.146 -32.099 1.00 48.66 96 ASN A N 1
ATOM 770 C CA . ASN A 1 96 ? 43.480 1.801 -31.410 1.00 48.66 96 ASN A CA 1
ATOM 771 C C . ASN A 1 96 ? 43.270 2.640 -30.134 1.00 48.66 96 ASN A C 1
ATOM 773 O O . ASN A 1 96 ? 44.239 3.276 -29.729 1.00 48.66 96 ASN A O 1
ATOM 777 N N . GLU A 1 97 ? 42.154 2.573 -29.399 1.00 53.44 97 GLU A N 1
ATOM 778 C CA . GLU A 1 97 ? 42.138 3.128 -28.025 1.00 53.44 97 GLU A CA 1
ATOM 779 C C . GLU A 1 97 ? 41.413 2.226 -27.018 1.00 53.44 97 GLU A C 1
ATOM 781 O O . GLU A 1 97 ? 40.198 2.039 -27.053 1.00 53.44 97 GLU A O 1
ATOM 786 N N . LYS A 1 98 ? 42.194 1.657 -26.091 1.00 42.00 98 LYS A N 1
ATOM 787 C CA . LYS A 1 98 ? 41.723 0.793 -25.006 1.00 42.00 98 LYS A CA 1
ATOM 788 C C . LYS A 1 98 ? 41.272 1.668 -23.834 1.00 42.00 98 LYS A C 1
ATOM 790 O O . LYS A 1 98 ? 42.108 2.184 -23.096 1.00 42.00 98 LYS A O 1
ATOM 795 N N . ILE A 1 99 ? 39.964 1.836 -23.655 1.00 52.50 99 ILE A N 1
ATOM 796 C CA . ILE A 1 99 ? 39.399 2.524 -22.486 1.00 52.50 99 ILE A CA 1
ATOM 797 C C . ILE A 1 99 ? 39.007 1.469 -21.447 1.00 52.50 99 ILE A C 1
ATOM 799 O O . ILE A 1 99 ? 38.032 0.746 -21.631 1.00 52.50 99 ILE A O 1
ATOM 803 N N . THR A 1 100 ? 39.754 1.396 -20.345 1.00 40.75 100 THR A N 1
ATOM 804 C CA . THR A 1 100 ? 39.371 0.625 -19.152 1.00 40.75 100 THR A CA 1
ATOM 805 C C . THR A 1 100 ? 38.678 1.573 -18.172 1.00 40.75 100 THR A C 1
ATOM 807 O O . THR A 1 100 ? 39.244 2.612 -17.830 1.00 40.75 100 THR A O 1
ATOM 810 N N . ARG A 1 101 ? 37.459 1.250 -17.723 1.00 42.72 101 ARG A N 1
ATOM 811 C CA . ARG A 1 101 ? 36.815 1.948 -16.597 1.00 42.72 101 ARG A CA 1
ATOM 812 C C . ARG A 1 101 ? 37.168 1.224 -15.295 1.00 42.72 101 ARG A C 1
ATOM 814 O O .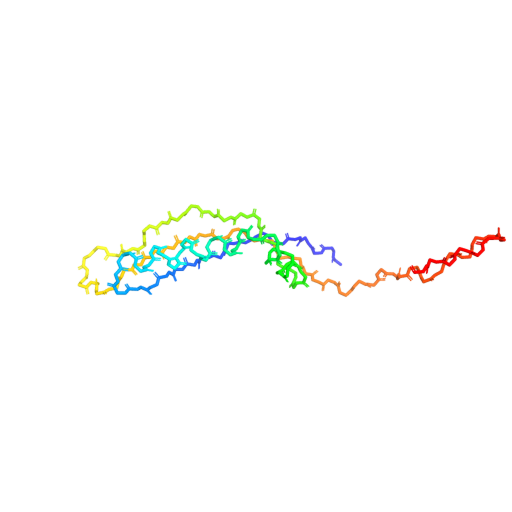 ARG A 1 101 ? 37.094 -0.002 -15.264 1.00 42.72 101 ARG A O 1
ATOM 821 N N . ASN A 1 102 ? 37.581 1.991 -14.283 1.00 43.25 102 ASN A N 1
ATOM 822 C CA . ASN A 1 102 ? 37.776 1.523 -12.905 1.00 43.25 102 ASN A CA 1
ATOM 823 C C . ASN A 1 102 ? 36.438 1.247 -12.221 1.00 43.25 102 ASN A C 1
ATOM 825 O O . ASN A 1 102 ? 35.480 1.999 -12.519 1.00 43.25 102 ASN A O 1
#